Protein AF-A0A365T7U4-F1 (afdb_monomer_lite)

Foldseek 3Di:
DDPVVVVVVVVLVVVQVVVQWHADPDPPGIDGHEPDWDWDWDWDDDPVDIDIDIDIDADDDPRHGDHDDPPPPPPPPDDDDDDDDDDDDDD

Radius of gyration: 27.32 Å; chains: 1; bounding box: 50×88×46 Å

Secondary structure (DSSP, 8-state):
--HHHHHHHHHHHHHHHHTTEEEETTTTEEEEPPSS-EEEEEEEE-SS-EEEEEEEE--EETTEEPP------------------------

Sequence (91 aa):
MSREEGATVLRRLADGVENGSVELGGDEGTVTISEQFEVEVEYEEEEDEAELEVELEWSMDDGAPASAEEESDEDENEVAETSETKADDEE

pLDDT: mean 81.46, std 18.89, range [41.66, 98.06]

Structure (mmCIF, N/CA/C/O backbone):
data_AF-A0A365T7U4-F1
#
_entry.id   AF-A0A365T7U4-F1
#
loop_
_atom_site.group_PDB
_atom_site.id
_atom_site.type_symbol
_atom_site.label_atom_id
_atom_site.label_alt_id
_atom_site.label_comp_id
_atom_site.label_asym_id
_atom_site.label_entity_id
_atom_site.label_seq_id
_atom_site.pdbx_PDB_ins_code
_atom_site.Cartn_x
_atom_site.Cartn_y
_atom_site.Cartn_z
_atom_site.occupancy
_atom_site.B_iso_or_equiv
_atom_site.auth_seq_id
_atom_site.auth_comp_id
_atom_site.auth_asym_id
_atom_site.auth_atom_id
_atom_site.pdbx_PDB_model_num
ATOM 1 N N . MET A 1 1 ? -8.237 8.718 7.889 1.00 87.56 1 MET A N 1
ATOM 2 C CA . MET A 1 1 ? -8.679 7.741 6.875 1.00 87.56 1 MET A CA 1
ATOM 3 C C . MET A 1 1 ? -9.590 6.728 7.550 1.00 87.56 1 MET A C 1
ATOM 5 O O . MET A 1 1 ? -9.329 6.382 8.698 1.00 87.56 1 MET A O 1
ATOM 9 N N . SER A 1 2 ? -10.668 6.293 6.906 1.00 96.94 2 SER A N 1
ATOM 10 C CA . SER A 1 2 ? -11.469 5.158 7.385 1.00 96.94 2 SER A CA 1
ATOM 11 C C . SER A 1 2 ? -10.813 3.818 7.025 1.00 96.94 2 SER A C 1
ATOM 13 O O . SER A 1 2 ? -9.954 3.749 6.148 1.00 96.94 2 SER A O 1
ATOM 15 N N . ARG A 1 3 ? -11.252 2.725 7.664 1.00 96.75 3 ARG A N 1
ATOM 16 C CA . ARG A 1 3 ? -10.772 1.365 7.346 1.00 96.75 3 ARG A CA 1
ATOM 17 C C . ARG A 1 3 ? -11.027 0.983 5.883 1.00 96.75 3 ARG A C 1
ATOM 19 O O . ARG A 1 3 ? -10.207 0.314 5.268 1.00 96.75 3 ARG A O 1
ATOM 26 N N . GLU A 1 4 ? -12.158 1.413 5.328 1.00 98.06 4 GLU A N 1
ATOM 27 C CA . GLU A 1 4 ? -12.554 1.115 3.946 1.00 98.06 4 GLU A CA 1
ATOM 28 C C . GLU A 1 4 ? -11.686 1.857 2.927 1.00 98.06 4 GLU A C 1
ATOM 30 O O . GLU A 1 4 ? -11.259 1.271 1.928 1.00 98.06 4 GLU A O 1
ATOM 35 N N . GLU A 1 5 ? -11.384 3.129 3.194 1.00 97.00 5 GLU A N 1
ATOM 36 C CA . GLU A 1 5 ? -10.437 3.902 2.390 1.00 97.00 5 GLU A CA 1
ATOM 37 C C . GLU A 1 5 ? -9.040 3.272 2.464 1.00 97.00 5 GLU A C 1
ATOM 39 O O . GLU A 1 5 ? -8.419 3.069 1.422 1.00 97.00 5 GLU A O 1
ATOM 44 N N . GLY A 1 6 ? -8.580 2.894 3.666 1.00 95.12 6 GLY A N 1
ATOM 45 C CA . GLY A 1 6 ? -7.306 2.193 3.895 1.00 95.12 6 GLY A CA 1
ATOM 46 C C . GLY A 1 6 ? -7.172 0.940 3.045 1.00 95.12 6 GLY A C 1
ATOM 47 O O . GLY A 1 6 ? -6.264 0.814 2.226 1.00 95.12 6 GLY A O 1
ATOM 48 N N . ALA A 1 7 ? -8.157 0.052 3.154 1.00 96.94 7 ALA A N 1
ATOM 49 C CA . ALA A 1 7 ? -8.188 -1.177 2.375 1.00 96.94 7 ALA A CA 1
ATOM 50 C C . ALA A 1 7 ? -8.265 -0.926 0.858 1.00 96.94 7 ALA A C 1
ATOM 52 O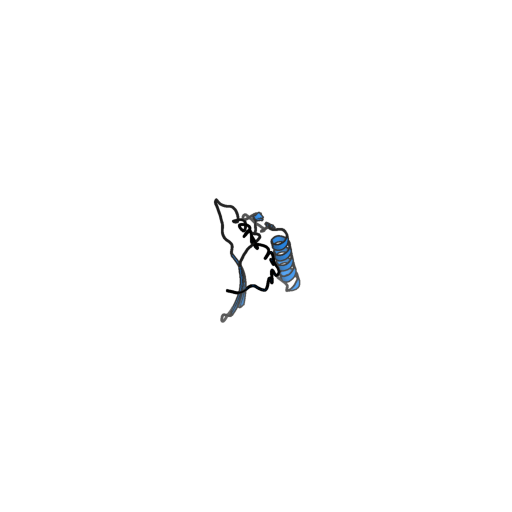 O . ALA A 1 7 ? -7.829 -1.760 0.070 1.00 96.94 7 ALA A O 1
ATOM 53 N N . THR A 1 8 ? -8.825 0.205 0.425 1.00 96.44 8 THR A N 1
ATOM 54 C CA . THR A 1 8 ? -8.850 0.576 -0.996 1.00 96.44 8 THR A CA 1
ATOM 55 C C . THR A 1 8 ? -7.463 0.951 -1.507 1.00 96.44 8 THR A C 1
ATOM 57 O O . THR A 1 8 ? -7.125 0.579 -2.627 1.00 96.44 8 THR A O 1
ATOM 60 N N . VAL A 1 9 ? -6.653 1.634 -0.696 1.00 94.12 9 VAL A N 1
ATOM 61 C CA . VAL A 1 9 ? -5.257 1.934 -1.045 1.00 94.12 9 VAL A CA 1
ATOM 62 C C . VAL A 1 9 ? -4.431 0.652 -1.106 1.00 94.12 9 VAL A C 1
ATOM 64 O O . VAL A 1 9 ? -3.790 0.408 -2.122 1.00 94.12 9 VAL A O 1
ATOM 67 N N . LEU A 1 10 ? -4.532 -0.212 -0.092 1.00 95.25 10 LEU A N 1
ATOM 68 C CA . LEU A 1 10 ? -3.790 -1.479 -0.058 1.00 95.25 10 LEU A CA 1
ATOM 69 C C . LEU A 1 10 ? -4.137 -2.404 -1.233 1.00 95.25 10 LEU A C 1
ATOM 71 O O . LEU A 1 10 ? -3.252 -3.032 -1.800 1.00 95.25 10 LEU A O 1
ATOM 75 N N . ARG A 1 11 ? -5.411 -2.460 -1.647 1.00 96.56 11 ARG A N 1
ATOM 76 C CA . ARG A 1 11 ? -5.798 -3.233 -2.839 1.00 96.56 11 ARG A CA 1
ATOM 77 C C . ARG A 1 11 ? -5.173 -2.683 -4.115 1.00 96.56 11 ARG A C 1
ATOM 79 O O . ARG A 1 11 ? -4.662 -3.465 -4.894 1.00 96.56 11 ARG A O 1
ATOM 86 N N . ARG A 1 12 ? -5.152 -1.359 -4.298 1.00 94.88 12 ARG A N 1
ATOM 87 C CA . ARG A 1 12 ? -4.488 -0.747 -5.462 1.00 94.88 12 ARG A CA 1
ATOM 88 C C . ARG A 1 12 ? -2.986 -1.003 -5.474 1.00 94.88 12 ARG A C 1
ATOM 90 O O . ARG A 1 12 ? -2.431 -1.212 -6.544 1.00 94.88 12 ARG A O 1
ATOM 97 N N . LEU A 1 13 ? -2.349 -0.978 -4.303 1.00 94.69 13 LEU A N 1
ATOM 98 C CA . LEU A 1 13 ? -0.943 -1.346 -4.170 1.00 94.69 13 LEU A CA 1
ATOM 99 C C . LEU A 1 13 ? -0.732 -2.801 -4.606 1.00 94.69 13 LEU A C 1
ATOM 101 O O . LEU A 1 13 ? 0.108 -3.054 -5.460 1.00 94.69 13 LEU A O 1
ATOM 105 N N . ALA A 1 14 ? -1.547 -3.729 -4.094 1.00 96.12 14 ALA A N 1
ATOM 106 C CA . ALA A 1 14 ? -1.489 -5.140 -4.472 1.00 96.12 14 ALA A CA 1
ATOM 107 C C . ALA A 1 14 ? -1.742 -5.363 -5.975 1.00 96.12 14 ALA A C 1
ATOM 109 O O . ALA A 1 14 ? -0.989 -6.096 -6.610 1.00 96.12 14 ALA A O 1
ATOM 110 N N . ASP A 1 15 ? -2.743 -4.691 -6.557 1.00 96.56 15 ASP A N 1
ATOM 111 C CA . ASP A 1 15 ? -3.009 -4.731 -7.999 1.00 96.56 15 ASP A CA 1
ATOM 112 C C . ASP A 1 15 ? -1.780 -4.236 -8.788 1.00 96.56 15 ASP A C 1
ATOM 114 O O . ASP A 1 15 ? -1.398 -4.837 -9.788 1.00 96.56 15 ASP A O 1
ATOM 118 N N . GLY A 1 16 ? -1.127 -3.156 -8.348 1.00 96.06 16 GLY A N 1
ATOM 119 C CA . GLY A 1 16 ? 0.080 -2.635 -8.997 1.00 96.06 16 GLY A CA 1
ATOM 120 C C . GLY A 1 16 ? 1.266 -3.600 -8.923 1.00 96.06 16 GLY A C 1
ATOM 121 O O . GLY A 1 16 ? 1.941 -3.820 -9.928 1.00 96.06 16 GLY A O 1
ATOM 122 N N . VAL A 1 17 ? 1.476 -4.233 -7.767 1.00 95.94 17 VAL A N 1
ATOM 123 C CA . VAL A 1 17 ? 2.504 -5.271 -7.591 1.00 95.94 17 VAL A CA 1
ATOM 124 C C . VAL A 1 17 ? 2.249 -6.453 -8.530 1.00 95.94 17 VAL A C 1
ATOM 126 O O . VAL A 1 17 ? 3.169 -6.871 -9.225 1.00 95.94 17 VAL A O 1
ATOM 129 N N . GLU A 1 18 ? 1.004 -6.934 -8.640 1.00 96.25 18 GLU A N 1
ATOM 130 C CA . GLU A 1 18 ? 0.641 -8.015 -9.575 1.00 96.25 18 GLU A CA 1
ATOM 131 C C . GLU A 1 18 ? 0.902 -7.633 -11.044 1.00 96.25 18 GLU A C 1
ATOM 133 O O . GLU A 1 18 ? 1.305 -8.472 -11.847 1.00 96.25 18 GLU A O 1
ATOM 138 N N . ASN A 1 19 ? 0.718 -6.359 -11.401 1.00 95.69 19 ASN A N 1
ATOM 139 C CA . ASN A 1 19 ? 0.995 -5.849 -12.747 1.00 95.69 19 ASN A CA 1
ATOM 140 C C . ASN A 1 19 ? 2.479 -5.485 -12.979 1.00 95.69 19 ASN A C 1
ATOM 142 O O . ASN A 1 19 ? 2.820 -5.038 -14.076 1.00 95.69 19 ASN A O 1
ATOM 146 N N . GLY A 1 20 ? 3.353 -5.641 -11.978 1.00 95.56 20 GLY A N 1
ATOM 147 C CA . GLY A 1 20 ? 4.779 -5.296 -12.059 1.00 95.56 20 GLY A CA 1
ATOM 148 C C . GLY A 1 20 ? 5.078 -3.793 -12.005 1.00 95.56 20 GLY A C 1
ATOM 149 O O . GLY A 1 20 ? 6.212 -3.375 -12.247 1.00 95.56 20 GLY A O 1
ATOM 150 N N . SER A 1 21 ? 4.089 -2.949 -11.700 1.00 94.62 21 SER A N 1
ATOM 151 C CA . SER A 1 21 ? 4.300 -1.508 -11.548 1.00 94.62 21 SER A CA 1
ATOM 152 C C . SER A 1 21 ? 3.249 -0.851 -10.663 1.00 94.62 21 SER A C 1
ATOM 154 O O . SER A 1 21 ? 2.049 -1.057 -10.852 1.00 94.62 21 SER A O 1
ATOM 156 N N . VAL A 1 22 ? 3.689 0.016 -9.758 1.00 94.75 22 VAL A N 1
ATOM 157 C CA . VAL A 1 22 ? 2.824 0.758 -8.838 1.00 94.75 22 VAL A CA 1
ATOM 158 C C . VAL A 1 22 ? 2.906 2.249 -9.158 1.00 94.75 22 VAL A C 1
ATOM 160 O O . VAL A 1 22 ? 3.993 2.817 -9.229 1.00 94.75 22 VAL A O 1
ATOM 163 N N . GLU A 1 23 ? 1.761 2.912 -9.329 1.00 91.12 23 GLU A N 1
ATOM 164 C CA . GLU A 1 23 ? 1.700 4.378 -9.359 1.00 91.12 23 GLU A CA 1
ATOM 165 C C . GLU A 1 23 ? 1.643 4.927 -7.932 1.00 91.12 23 GLU A C 1
ATOM 167 O O . GLU A 1 23 ? 0.625 4.803 -7.242 1.00 91.12 23 GLU A O 1
ATOM 172 N N . LEU A 1 24 ? 2.729 5.567 -7.503 1.00 85.69 24 LEU A N 1
ATOM 173 C CA . LEU A 1 24 ? 2.769 6.328 -6.265 1.00 85.69 24 LEU A CA 1
ATOM 174 C C . LEU A 1 24 ? 2.276 7.751 -6.551 1.00 85.69 24 LEU A C 1
ATOM 176 O O . LEU A 1 24 ? 2.686 8.408 -7.509 1.00 85.69 24 LEU A O 1
ATOM 180 N N . GLY A 1 25 ? 1.333 8.229 -5.741 1.00 78.94 25 GLY A N 1
ATOM 181 C CA . GLY A 1 25 ? 0.875 9.612 -5.843 1.00 78.94 25 GLY A CA 1
ATOM 182 C C . GLY A 1 25 ? 1.972 10.583 -5.397 1.00 78.94 25 GLY A C 1
ATOM 183 O O . GLY A 1 25 ? 2.681 10.296 -4.443 1.00 78.94 25 GLY A O 1
ATOM 184 N N . GLY A 1 26 ? 2.069 11.754 -6.033 1.00 76.88 26 GLY A N 1
ATOM 185 C CA . GLY A 1 26 ? 3.061 12.779 -5.679 1.00 76.88 26 GLY A CA 1
ATOM 186 C C . GLY A 1 26 ? 4.213 12.858 -6.679 1.00 76.88 26 GLY A C 1
ATOM 187 O O . GLY A 1 26 ? 3.993 12.687 -7.878 1.00 76.88 26 GLY A O 1
ATOM 188 N N . ASP A 1 27 ? 5.413 13.172 -6.191 1.00 76.69 27 ASP A N 1
ATOM 189 C CA . ASP A 1 27 ? 6.614 13.369 -7.014 1.00 76.69 27 ASP A CA 1
ATOM 190 C C . ASP A 1 27 ? 7.343 12.049 -7.349 1.00 76.69 27 ASP A C 1
ATOM 192 O O . ASP A 1 27 ? 8.115 12.017 -8.307 1.00 76.69 27 ASP A O 1
ATOM 196 N N . GLU A 1 28 ? 7.080 10.957 -6.615 1.00 77.38 28 GLU A N 1
ATOM 197 C CA . GLU A 1 28 ? 7.715 9.644 -6.833 1.00 77.38 28 GLU A CA 1
ATOM 198 C C . GLU A 1 28 ? 7.302 8.941 -8.142 1.00 77.38 28 GLU A C 1
ATOM 200 O O . GLU A 1 28 ? 8.092 8.185 -8.704 1.00 77.38 28 GLU A O 1
ATOM 205 N N . GLY A 1 29 ? 6.108 9.212 -8.680 1.00 86.31 29 GLY A N 1
ATOM 206 C CA . GLY A 1 29 ? 5.666 8.662 -9.967 1.00 86.31 29 GLY A CA 1
ATOM 207 C C . GLY A 1 29 ? 5.471 7.137 -9.972 1.00 86.31 29 GLY A C 1
ATOM 208 O O . GLY A 1 29 ? 5.010 6.544 -9.000 1.00 86.31 29 GLY A O 1
ATOM 209 N N . THR A 1 30 ? 5.748 6.492 -11.108 1.00 91.81 30 THR A N 1
ATOM 210 C CA . THR A 1 30 ? 5.581 5.038 -11.281 1.00 91.81 30 THR A CA 1
ATOM 211 C C . THR A 1 30 ? 6.846 4.285 -10.875 1.00 91.81 30 THR A C 1
ATOM 213 O O . THR A 1 30 ? 7.924 4.567 -11.398 1.00 91.81 30 THR A O 1
ATOM 216 N N . VAL A 1 31 ? 6.697 3.280 -10.012 1.00 91.69 31 VAL A N 1
ATOM 217 C CA . VAL A 1 31 ? 7.764 2.361 -9.593 1.00 91.69 31 VAL A CA 1
ATOM 218 C C . VAL A 1 31 ? 7.576 1.015 -10.287 1.00 91.69 31 VAL A C 1
ATOM 220 O O . VAL A 1 31 ? 6.493 0.437 -10.217 1.00 91.69 31 VAL A O 1
ATOM 223 N N . THR A 1 32 ? 8.619 0.510 -10.947 1.00 93.56 32 THR A N 1
ATOM 224 C CA . THR A 1 32 ? 8.644 -0.848 -11.515 1.00 93.56 32 THR A CA 1
ATOM 225 C C . THR A 1 32 ? 9.050 -1.849 -10.438 1.00 93.56 32 THR A C 1
ATOM 227 O O . THR A 1 32 ? 10.046 -1.631 -9.749 1.00 93.56 32 THR A O 1
ATOM 230 N N . ILE A 1 33 ? 8.300 -2.942 -10.318 1.00 93.38 33 ILE A N 1
ATOM 231 C CA . ILE A 1 33 ? 8.526 -4.008 -9.338 1.00 93.38 33 ILE A CA 1
ATOM 232 C C . ILE A 1 33 ? 9.178 -5.203 -10.040 1.00 93.38 33 ILE A C 1
ATOM 234 O O . ILE A 1 33 ? 8.816 -5.535 -11.169 1.00 93.38 33 ILE A O 1
ATOM 238 N N . SER A 1 34 ? 10.151 -5.829 -9.380 1.00 94.56 34 SER A N 1
ATOM 239 C CA . SER A 1 34 ? 10.771 -7.070 -9.857 1.00 94.56 34 SER A CA 1
ATOM 240 C C . SER A 1 34 ? 9.773 -8.234 -9.850 1.00 94.56 34 SER A C 1
ATOM 242 O O . SER A 1 34 ? 8.875 -8.285 -9.015 1.00 94.56 34 SER A O 1
ATOM 244 N N . GLU A 1 35 ? 9.955 -9.212 -10.740 1.00 91.94 35 GLU A N 1
ATOM 245 C CA . GLU A 1 35 ? 9.191 -10.471 -10.708 1.00 91.94 35 GLU A CA 1
ATOM 246 C C . GLU A 1 35 ? 9.507 -11.306 -9.456 1.00 91.94 35 GLU A C 1
ATOM 248 O O . GLU A 1 35 ? 8.694 -12.126 -9.030 1.00 91.94 35 GLU A O 1
ATOM 253 N N . GLN A 1 36 ? 10.681 -11.083 -8.859 1.00 92.44 36 GLN A N 1
ATOM 254 C CA . GLN A 1 36 ? 11.116 -11.703 -7.611 1.00 92.44 36 GLN A CA 1
ATOM 255 C C . GLN A 1 36 ? 11.480 -10.628 -6.592 1.00 92.44 36 GLN A C 1
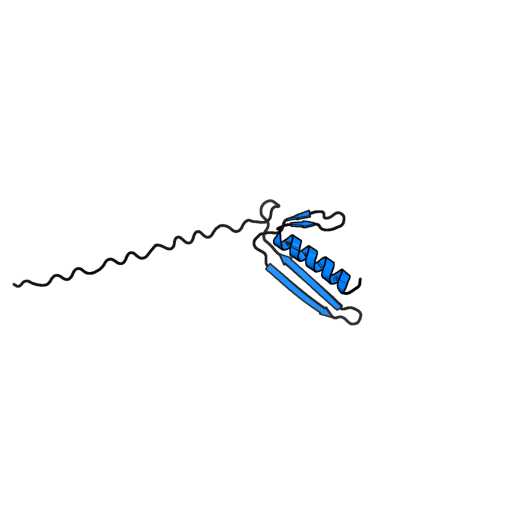ATOM 257 O O . GLN A 1 36 ? 12.319 -9.764 -6.860 1.00 92.44 36 GLN A O 1
ATOM 262 N N . PHE A 1 37 ? 10.847 -10.698 -5.427 1.00 95.06 37 PHE A N 1
ATOM 263 C CA . PHE A 1 37 ? 11.061 -9.797 -4.303 1.00 95.06 37 PHE A CA 1
ATOM 264 C C . PHE A 1 37 ? 10.748 -10.516 -2.991 1.00 95.06 37 PHE A C 1
ATOM 266 O O . PHE A 1 37 ? 9.990 -11.492 -2.964 1.00 95.06 37 PHE A O 1
ATOM 273 N N . GLU A 1 38 ? 11.317 -10.013 -1.906 1.00 95.94 38 GLU A N 1
ATOM 274 C CA . GLU A 1 38 ? 10.954 -10.386 -0.543 1.00 95.94 38 GLU A CA 1
ATOM 275 C C . GLU A 1 38 ? 9.897 -9.407 -0.026 1.00 95.94 38 GLU A C 1
ATOM 277 O O . GLU A 1 38 ? 9.891 -8.234 -0.402 1.00 95.94 38 GLU A O 1
ATOM 282 N N . VAL A 1 39 ? 8.963 -9.903 0.788 1.00 95.62 39 VAL A N 1
ATOM 283 C CA . VAL A 1 39 ? 7.910 -9.085 1.399 1.00 95.62 39 VAL A CA 1
ATOM 284 C C . VAL A 1 39 ? 7.876 -9.312 2.898 1.00 95.62 39 VAL A C 1
ATOM 286 O O . VAL A 1 39 ? 7.777 -10.453 3.360 1.00 95.62 39 VAL A O 1
ATOM 289 N N . GLU A 1 40 ? 7.897 -8.216 3.643 1.00 96.56 40 GLU A N 1
ATOM 290 C CA . GLU A 1 40 ? 7.842 -8.208 5.099 1.00 96.56 40 GLU A CA 1
ATOM 291 C C . GLU A 1 40 ? 6.645 -7.375 5.567 1.00 96.56 40 GLU A C 1
ATOM 293 O O . GLU A 1 40 ? 6.210 -6.428 4.907 1.00 96.56 40 GLU A O 1
ATOM 298 N N . VAL A 1 41 ? 6.032 -7.808 6.671 1.00 96.44 41 VAL A N 1
ATOM 299 C CA . VAL A 1 41 ? 4.898 -7.118 7.293 1.00 96.44 41 VAL A CA 1
ATOM 300 C C . VAL A 1 41 ? 5.189 -6.996 8.774 1.00 96.44 41 VAL A C 1
ATOM 302 O O . VAL A 1 41 ? 5.220 -8.007 9.484 1.00 96.44 41 VAL A O 1
ATOM 305 N N . GLU A 1 42 ? 5.356 -5.763 9.231 1.00 96.00 42 GLU A N 1
ATOM 306 C CA . GLU A 1 42 ? 5.785 -5.453 10.591 1.00 96.00 42 GLU A CA 1
ATOM 307 C C . GLU A 1 42 ? 4.704 -4.662 11.327 1.00 96.00 42 GLU A C 1
ATOM 309 O O . GLU A 1 42 ? 3.989 -3.855 10.736 1.00 96.00 42 GLU A O 1
ATOM 314 N N . TYR A 1 43 ? 4.528 -4.957 12.617 1.00 97.12 43 TYR A N 1
ATOM 315 C CA . TYR A 1 43 ? 3.598 -4.246 13.494 1.00 97.12 43 TYR A CA 1
ATOM 316 C C . TYR A 1 43 ? 4.330 -3.807 14.748 1.00 97.12 43 TYR A C 1
ATOM 318 O O . TYR A 1 43 ? 4.815 -4.655 15.507 1.00 97.12 43 TYR A O 1
ATOM 326 N N . GLU A 1 44 ? 4.319 -2.505 14.995 1.00 96.25 44 GLU A N 1
ATOM 327 C CA . GLU A 1 44 ? 4.905 -1.904 16.184 1.00 96.25 44 GLU A CA 1
ATOM 328 C C . GLU A 1 44 ? 3.844 -1.093 16.934 1.00 96.25 44 GLU A C 1
ATOM 330 O O . GLU A 1 44 ? 2.909 -0.531 16.359 1.00 96.25 44 GLU A O 1
ATOM 335 N N . GLU A 1 45 ? 3.936 -1.105 18.261 1.00 97.75 45 GLU A N 1
ATOM 336 C CA . GLU A 1 45 ? 3.015 -0.396 19.146 1.00 97.75 45 GLU A CA 1
ATOM 337 C C . GLU A 1 45 ? 3.820 0.331 20.222 1.00 97.75 45 GLU A C 1
ATOM 339 O O . GLU A 1 45 ? 4.557 -0.292 20.994 1.00 97.75 45 GLU A O 1
ATOM 344 N N . GLU A 1 46 ? 3.640 1.646 20.283 1.00 96.44 46 GLU A N 1
ATOM 345 C CA . GLU A 1 46 ? 4.211 2.541 21.284 1.00 96.44 46 GLU A CA 1
ATOM 346 C C . GLU A 1 46 ? 3.105 3.137 22.181 1.00 96.44 46 GLU A C 1
ATOM 348 O O . GLU A 1 46 ? 1.922 2.814 22.067 1.00 96.44 46 GLU A O 1
ATOM 353 N N . GLU A 1 47 ? 3.472 4.002 23.134 1.00 96.12 47 GLU A N 1
ATOM 354 C CA . GLU A 1 47 ? 2.524 4.550 24.121 1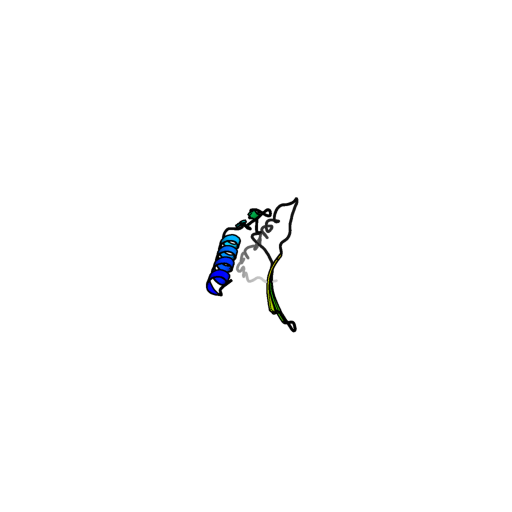.00 96.12 47 GLU A CA 1
ATOM 355 C C . GLU A 1 47 ? 1.393 5.385 23.487 1.00 96.12 47 GLU A C 1
ATOM 357 O O . GLU A 1 47 ? 0.278 5.413 24.019 1.00 96.12 47 GLU A O 1
ATOM 362 N N . ASP A 1 48 ? 1.666 6.040 22.355 1.00 96.38 48 ASP A N 1
ATOM 363 C CA . ASP A 1 48 ? 0.759 6.989 21.699 1.00 96.38 48 ASP A CA 1
ATOM 364 C C . ASP A 1 48 ? 0.424 6.620 20.239 1.00 96.38 48 ASP A C 1
ATOM 366 O O . ASP A 1 48 ? -0.420 7.279 19.618 1.00 96.38 48 ASP A O 1
ATOM 370 N N . GLU A 1 49 ? 1.030 5.561 19.693 1.00 94.44 49 GLU A N 1
ATOM 371 C CA . GLU A 1 49 ? 0.864 5.161 18.296 1.00 94.44 49 GLU A CA 1
ATOM 372 C C . GLU A 1 49 ? 0.978 3.652 18.069 1.00 94.44 49 GLU A C 1
ATOM 374 O O . GLU A 1 49 ? 1.520 2.908 18.879 1.00 94.44 49 GLU A O 1
ATOM 379 N N . ALA A 1 50 ? 0.392 3.206 16.962 1.00 95.50 50 ALA A N 1
ATOM 380 C CA . ALA A 1 50 ? 0.536 1.852 16.462 1.00 95.50 50 ALA A CA 1
ATOM 381 C C . ALA A 1 50 ? 0.683 1.926 14.946 1.00 95.50 50 ALA A C 1
ATOM 383 O O . ALA A 1 50 ? -0.101 2.613 14.273 1.00 95.50 50 ALA A O 1
ATOM 384 N N . GLU A 1 51 ? 1.654 1.197 14.429 1.00 95.12 51 GLU A N 1
ATOM 385 C CA . GLU A 1 51 ? 2.062 1.219 13.035 1.00 95.12 51 GLU A CA 1
ATOM 386 C C . GLU A 1 51 ? 2.034 -0.189 12.445 1.00 95.12 51 GLU A C 1
ATOM 388 O O . GLU A 1 51 ? 2.243 -1.190 13.127 1.00 95.12 51 GLU A O 1
ATOM 393 N N . LEU A 1 52 ? 1.656 -0.262 11.171 1.00 95.38 52 LEU A N 1
ATOM 394 C CA . LEU A 1 52 ? 1.649 -1.489 10.389 1.00 95.38 52 LEU A CA 1
ATOM 395 C C . LEU A 1 52 ? 2.306 -1.164 9.056 1.00 95.38 52 LEU A C 1
ATOM 397 O O . LEU A 1 52 ? 1.731 -0.416 8.255 1.00 95.38 52 LEU A O 1
ATOM 401 N N . GLU A 1 53 ? 3.471 -1.745 8.834 1.00 95.19 53 GLU A N 1
ATOM 402 C CA . GLU A 1 53 ? 4.299 -1.506 7.662 1.00 95.19 53 GLU A CA 1
ATOM 403 C C . GLU A 1 53 ? 4.275 -2.727 6.740 1.00 95.19 53 GLU A C 1
ATOM 405 O O . GLU A 1 53 ? 4.093 -3.867 7.173 1.00 95.19 53 GLU A O 1
ATOM 410 N N . VAL A 1 54 ? 4.367 -2.469 5.436 1.00 94.38 54 VAL A N 1
ATOM 411 C CA . VAL A 1 54 ? 4.471 -3.501 4.401 1.00 94.38 54 VAL A CA 1
ATOM 412 C C . VAL A 1 54 ? 5.624 -3.100 3.505 1.00 94.38 54 VAL A C 1
ATOM 414 O O . VAL A 1 54 ? 5.528 -2.102 2.786 1.00 94.38 54 VAL A O 1
ATOM 417 N N . GLU A 1 55 ? 6.686 -3.886 3.544 1.00 94.31 55 GLU A N 1
ATOM 418 C CA . GLU A 1 55 ? 7.931 -3.604 2.846 1.00 94.31 55 GLU A CA 1
ATOM 419 C C . GLU A 1 55 ? 8.170 -4.643 1.760 1.00 94.31 55 GLU A C 1
ATOM 421 O O . GLU A 1 55 ? 7.876 -5.827 1.929 1.00 94.31 55 GLU A O 1
ATOM 426 N N . LEU A 1 56 ? 8.643 -4.177 0.604 1.00 94.94 56 LEU A N 1
ATOM 427 C CA . LEU A 1 56 ? 9.022 -5.024 -0.517 1.00 94.94 56 LEU A CA 1
ATOM 428 C C . LEU A 1 56 ? 10.461 -4.684 -0.898 1.00 94.94 56 LEU A C 1
ATOM 430 O O . LEU A 1 56 ? 10.751 -3.526 -1.208 1.00 94.94 56 LEU A O 1
ATOM 434 N N . GLU A 1 57 ? 11.330 -5.690 -0.930 1.00 94.44 57 GLU A N 1
ATOM 435 C CA . GLU A 1 57 ? 12.740 -5.537 -1.293 1.00 94.44 57 GLU A CA 1
ATOM 436 C C . GLU A 1 57 ? 13.101 -6.438 -2.478 1.00 94.44 57 GLU A C 1
ATOM 438 O O . GLU A 1 57 ? 12.700 -7.600 -2.558 1.00 94.44 57 GLU A O 1
ATOM 443 N N . TRP A 1 58 ? 13.866 -5.898 -3.427 1.00 95.06 58 TRP A N 1
ATOM 444 C CA . TRP A 1 58 ? 14.396 -6.659 -4.556 1.00 95.06 58 TRP A CA 1
ATOM 445 C C . TRP A 1 58 ? 15.739 -6.114 -5.038 1.00 95.06 58 TRP A C 1
ATOM 447 O O . TRP A 1 58 ? 16.108 -4.963 -4.801 1.00 95.06 58 TRP A O 1
ATOM 457 N N . SER A 1 59 ? 16.471 -6.959 -5.767 1.00 91.94 59 SER A N 1
ATOM 458 C CA . SER A 1 59 ? 17.767 -6.609 -6.350 1.00 91.94 59 SER A CA 1
ATOM 459 C C . SER A 1 59 ? 17.621 -5.692 -7.567 1.00 91.94 59 SER A C 1
ATOM 461 O O . SER A 1 59 ? 16.718 -5.852 -8.389 1.00 91.94 59 SER A O 1
ATOM 463 N N . MET A 1 60 ? 18.553 -4.751 -7.708 1.00 90.56 60 MET A N 1
ATOM 464 C CA . MET A 1 60 ? 18.601 -3.788 -8.812 1.00 90.56 60 MET A CA 1
ATOM 465 C C . MET A 1 60 ? 19.907 -3.954 -9.600 1.00 90.56 60 MET A C 1
ATOM 467 O O . MET A 1 60 ? 20.974 -4.042 -8.994 1.00 90.56 60 MET A O 1
ATOM 471 N N . ASP A 1 61 ? 19.832 -3.929 -10.933 1.00 86.94 61 ASP A N 1
ATOM 472 C CA . ASP A 1 61 ? 20.974 -3.946 -11.858 1.00 86.94 61 ASP A CA 1
ATOM 473 C C . ASP A 1 61 ? 20.879 -2.755 -12.832 1.00 86.94 61 ASP A C 1
ATOM 475 O O . ASP A 1 61 ? 19.842 -2.518 -13.447 1.00 86.94 61 ASP A O 1
ATOM 479 N N . ASP A 1 62 ? 21.933 -1.935 -12.898 1.00 83.75 62 ASP A N 1
ATOM 480 C CA . ASP A 1 62 ? 22.020 -0.698 -13.708 1.00 83.75 62 ASP A CA 1
ATOM 481 C C . ASP A 1 62 ? 20.782 0.235 -13.628 1.00 83.75 62 ASP A C 1
ATOM 483 O O . ASP A 1 62 ? 20.401 0.909 -14.583 1.00 83.75 62 ASP A O 1
ATOM 487 N N . GLY A 1 63 ? 20.135 0.301 -12.457 1.00 80.31 63 GLY A N 1
ATOM 488 C CA . GLY A 1 63 ? 18.957 1.150 -12.225 1.00 80.31 63 GLY A CA 1
ATOM 489 C C . GLY A 1 63 ? 17.623 0.553 -12.689 1.00 80.31 63 GLY A C 1
ATOM 490 O O . GLY A 1 63 ? 16.617 1.264 -12.695 1.00 80.31 63 GLY A O 1
ATOM 491 N N . ALA A 1 64 ? 17.600 -0.732 -13.042 1.00 80.69 64 ALA A N 1
ATOM 492 C CA . ALA A 1 64 ? 16.402 -1.516 -13.323 1.00 80.69 64 ALA A CA 1
ATOM 493 C C . ALA A 1 64 ? 16.283 -2.692 -12.333 1.00 80.69 64 ALA A C 1
ATOM 495 O O . ALA A 1 64 ? 17.295 -3.123 -11.781 1.00 80.69 64 ALA A O 1
ATOM 496 N N . PRO A 1 65 ? 15.074 -3.229 -12.083 1.00 83.69 65 PRO A N 1
ATOM 497 C CA . PRO A 1 65 ? 14.937 -4.470 -11.326 1.00 83.69 65 PRO A CA 1
ATOM 498 C C . PRO A 1 65 ? 15.682 -5.601 -12.045 1.00 83.69 65 PRO A C 1
ATOM 500 O O . PRO A 1 65 ? 15.523 -5.776 -13.256 1.00 83.69 65 PRO A O 1
ATOM 503 N N . ALA A 1 66 ? 16.503 -6.346 -11.306 1.00 79.88 66 ALA A N 1
ATOM 504 C CA . ALA A 1 66 ? 17.212 -7.495 -11.852 1.00 79.88 66 ALA A CA 1
ATOM 505 C C . ALA A 1 66 ? 16.200 -8.578 -12.257 1.00 79.88 66 ALA A C 1
ATOM 507 O O . ALA A 1 66 ? 15.374 -8.995 -11.446 1.00 79.88 66 ALA A O 1
ATOM 508 N N . SER A 1 67 ? 16.250 -9.030 -13.511 1.00 66.56 67 SER A N 1
ATOM 509 C CA . SER A 1 67 ? 15.467 -10.187 -13.944 1.00 66.56 67 SER A CA 1
ATOM 510 C C . SER A 1 67 ? 16.025 -11.441 -13.290 1.00 66.56 67 SER A C 1
ATOM 512 O O . SER A 1 67 ? 17.238 -11.635 -13.248 1.00 66.56 67 SER A O 1
ATOM 514 N N . ALA A 1 68 ? 15.132 -12.300 -12.816 1.00 61.22 68 ALA A N 1
ATOM 515 C CA . ALA A 1 68 ? 15.504 -13.630 -12.384 1.00 61.22 68 ALA A CA 1
ATOM 516 C C . ALA A 1 68 ? 16.191 -14.366 -13.535 1.00 61.22 68 ALA A C 1
ATOM 518 O O . ALA A 1 68 ? 15.581 -14.600 -14.579 1.00 61.22 68 ALA A O 1
ATOM 519 N N . GLU A 1 69 ? 17.468 -14.688 -13.370 1.00 58.12 69 GLU A N 1
ATOM 520 C CA . GLU A 1 69 ? 18.179 -15.539 -14.314 1.00 58.12 69 GLU A CA 1
ATOM 521 C C . GLU A 1 69 ? 17.443 -16.889 -14.364 1.00 58.12 69 GLU A C 1
ATOM 523 O O . GLU A 1 69 ? 17.212 -17.506 -13.326 1.00 58.12 69 GLU A O 1
ATOM 528 N N . GLU A 1 70 ? 17.007 -17.322 -15.555 1.00 48.59 70 GLU A N 1
ATOM 529 C CA . GLU A 1 70 ? 16.406 -18.645 -15.745 1.00 48.59 70 GLU A CA 1
ATOM 530 C C . GLU A 1 70 ? 17.443 -19.703 -15.345 1.00 48.59 70 GLU A C 1
ATOM 532 O O . GLU A 1 70 ? 18.373 -19.989 -16.107 1.00 48.59 70 GLU A O 1
ATOM 537 N N . GLU A 1 71 ? 17.297 -20.294 -14.157 1.00 47.94 71 GLU A N 1
ATOM 538 C CA . GLU A 1 71 ? 17.960 -21.552 -13.827 1.00 47.94 71 GLU A CA 1
ATOM 539 C C . GLU A 1 71 ? 17.470 -22.588 -14.847 1.00 47.94 71 GLU A C 1
ATOM 541 O O . GLU A 1 71 ? 16.366 -23.121 -14.774 1.00 47.94 71 GLU A O 1
ATOM 546 N N . SER A 1 72 ? 18.268 -22.795 -15.895 1.00 41.66 72 SER A N 1
ATOM 547 C CA . SER A 1 72 ? 18.060 -23.870 -16.852 1.00 41.66 72 SER A CA 1
ATOM 548 C C . SER A 1 72 ? 18.392 -25.176 -16.137 1.00 41.66 72 SER A C 1
ATOM 550 O O . SER A 1 72 ? 19.544 -25.610 -16.139 1.00 41.66 72 SER A O 1
ATOM 552 N N . ASP A 1 73 ? 17.392 -25.785 -15.503 1.00 44.88 73 ASP A N 1
ATOM 553 C CA . ASP A 1 73 ? 17.439 -27.182 -15.083 1.00 44.88 73 ASP A CA 1
ATOM 554 C C . ASP A 1 73 ? 17.576 -28.063 -16.342 1.00 44.88 73 ASP A C 1
ATOM 556 O O . ASP A 1 73 ? 16.602 -28.515 -16.949 1.00 44.88 73 ASP A O 1
ATOM 560 N N . GLU A 1 74 ? 18.817 -28.292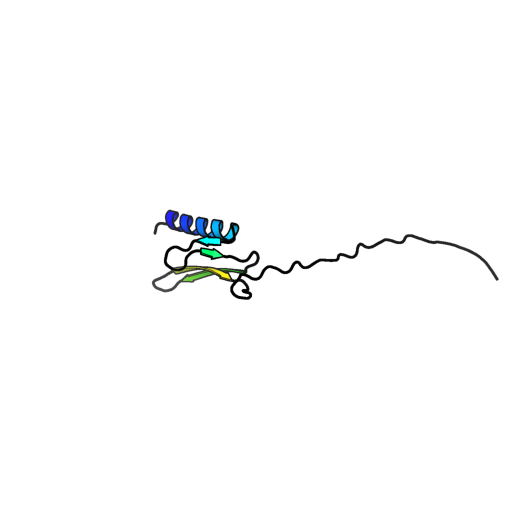 -16.781 1.00 45.22 74 GLU A N 1
ATOM 561 C CA . GLU A 1 74 ? 19.167 -29.448 -17.608 1.00 45.22 74 GLU A CA 1
ATOM 562 C C . GLU A 1 74 ? 19.019 -30.712 -16.742 1.00 45.22 74 GLU A C 1
ATOM 564 O O . GLU A 1 74 ? 19.993 -31.308 -16.281 1.00 45.22 74 GLU A O 1
ATOM 569 N N . ASP A 1 75 ? 17.772 -31.127 -16.508 1.00 44.84 75 ASP A N 1
ATOM 570 C CA . ASP A 1 75 ? 17.436 -32.479 -16.068 1.00 44.84 75 ASP A CA 1
ATOM 571 C C . ASP A 1 75 ? 17.832 -33.458 -17.191 1.00 44.84 75 ASP A C 1
ATOM 573 O O . ASP A 1 75 ? 17.081 -33.719 -18.141 1.00 44.84 75 ASP A O 1
ATOM 577 N N . GLU A 1 76 ? 19.056 -33.989 -17.103 1.00 50.25 76 GLU A N 1
ATOM 578 C CA . GLU A 1 76 ? 19.522 -35.130 -17.892 1.00 50.25 76 GLU A CA 1
ATOM 579 C C . GLU A 1 76 ? 18.596 -36.334 -17.650 1.00 50.25 76 GLU A C 1
ATOM 581 O O . GLU A 1 76 ? 18.698 -37.083 -16.680 1.00 50.25 76 GLU A O 1
ATOM 586 N N . ASN A 1 77 ? 17.668 -36.499 -18.588 1.00 45.47 77 ASN A N 1
ATOM 587 C CA . ASN A 1 77 ? 16.780 -37.634 -18.768 1.00 45.47 77 ASN A CA 1
ATOM 588 C C . ASN A 1 77 ? 17.543 -38.974 -18.682 1.00 45.47 77 ASN A C 1
ATOM 590 O O . ASN A 1 77 ? 18.254 -39.365 -19.611 1.00 45.47 77 ASN A O 1
ATOM 594 N N . GLU A 1 78 ? 17.342 -39.683 -17.570 1.00 53.09 78 GLU A N 1
ATOM 595 C CA . GLU A 1 78 ? 17.790 -41.049 -17.293 1.00 53.09 78 GLU A CA 1
ATOM 596 C C . GLU A 1 78 ? 17.344 -42.007 -18.414 1.00 53.09 78 GLU A C 1
ATOM 598 O O . GLU A 1 78 ? 16.191 -42.441 -18.479 1.00 53.09 78 GLU A O 1
ATOM 603 N N . VAL A 1 79 ? 18.261 -42.367 -19.320 1.00 49.84 79 VAL A N 1
ATOM 604 C CA . VAL A 1 79 ? 18.011 -43.439 -20.290 1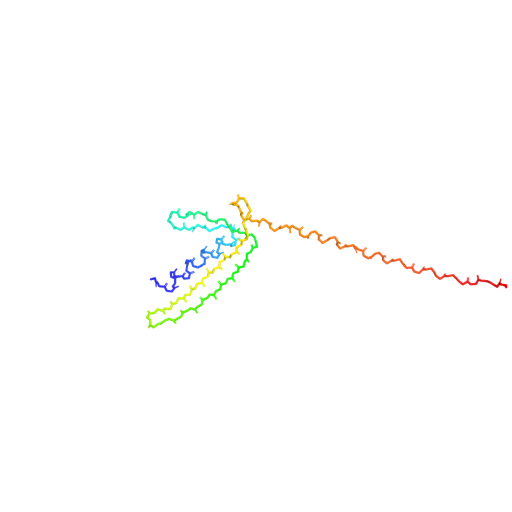.00 49.84 79 VAL A CA 1
ATOM 605 C C . VAL A 1 79 ? 18.377 -44.770 -19.647 1.00 49.84 79 VAL A C 1
ATOM 607 O O . VAL A 1 79 ? 19.541 -45.152 -19.541 1.00 49.84 79 VAL A O 1
ATOM 610 N N . ALA A 1 80 ? 17.344 -45.484 -19.211 1.00 54.66 80 ALA A N 1
ATOM 611 C CA . ALA A 1 80 ? 17.413 -46.877 -18.815 1.00 54.66 80 ALA A CA 1
ATOM 612 C C . ALA A 1 80 ? 17.942 -47.748 -19.973 1.00 54.66 80 ALA A C 1
ATOM 614 O O . ALA A 1 80 ? 17.205 -48.052 -20.912 1.00 54.66 80 ALA A O 1
ATOM 615 N N . GLU A 1 81 ? 19.193 -48.207 -19.890 1.00 52.84 81 GLU A N 1
ATOM 616 C CA . GLU A 1 81 ? 19.686 -49.293 -20.739 1.00 52.84 81 GLU A CA 1
ATOM 617 C C . GLU A 1 81 ? 19.517 -50.638 -20.028 1.00 52.84 81 GLU A C 1
ATOM 619 O O . GLU A 1 81 ? 20.216 -51.029 -19.092 1.00 52.84 81 GLU A O 1
ATOM 624 N N . THR A 1 82 ? 18.484 -51.330 -20.487 1.00 46.25 82 THR A N 1
ATOM 625 C CA . THR A 1 82 ? 18.056 -52.662 -20.098 1.00 46.25 82 THR A CA 1
ATOM 626 C C . THR A 1 82 ? 19.031 -53.752 -20.553 1.00 46.25 82 THR A C 1
ATOM 628 O O . THR A 1 82 ? 19.347 -53.837 -21.732 1.00 46.25 82 THR A O 1
ATOM 631 N N . SER A 1 83 ? 19.356 -54.662 -19.630 1.00 51.69 83 SER A N 1
ATOM 632 C CA . SER A 1 83 ? 19.532 -56.116 -19.817 1.00 51.69 83 SER A CA 1
ATOM 633 C C . SER A 1 83 ? 20.278 -56.624 -21.065 1.00 51.69 83 SER A C 1
ATOM 635 O O . SER A 1 83 ? 19.665 -56.832 -22.108 1.00 51.69 83 SER A O 1
ATOM 637 N N . GLU A 1 84 ? 21.521 -57.085 -20.887 1.00 53.44 84 GLU A N 1
ATOM 638 C CA . GLU A 1 84 ? 22.034 -58.221 -21.666 1.00 53.44 84 GLU A CA 1
ATOM 639 C C . GLU A 1 84 ? 22.530 -59.322 -20.718 1.00 53.44 84 GLU A C 1
ATOM 641 O O . GLU A 1 84 ? 23.611 -59.271 -20.138 1.00 53.44 84 GLU A O 1
ATOM 646 N N . THR A 1 85 ? 21.673 -60.326 -20.524 1.00 52.19 85 THR A N 1
ATOM 647 C CA . THR A 1 85 ? 22.074 -61.640 -20.028 1.00 52.19 85 THR A CA 1
ATOM 648 C C . THR A 1 85 ? 22.627 -62.434 -21.206 1.00 52.19 85 THR A C 1
ATOM 650 O O . THR A 1 85 ? 21.947 -62.598 -22.221 1.00 52.19 85 THR A O 1
ATOM 653 N N . LYS A 1 86 ? 23.843 -62.968 -21.075 1.00 58.25 86 LYS A N 1
ATOM 654 C CA . LYS A 1 86 ? 24.259 -64.107 -21.886 1.00 58.25 86 LYS A CA 1
ATOM 655 C C . LYS A 1 86 ? 25.137 -65.045 -21.067 1.00 58.25 86 LYS A C 1
ATOM 657 O O . LYS A 1 86 ? 26.172 -64.662 -20.535 1.00 58.25 86 LYS A O 1
ATOM 662 N N . ALA A 1 87 ? 24.611 -66.252 -20.922 1.00 59.44 87 ALA A N 1
ATOM 663 C CA . ALA A 1 87 ? 25.220 -67.407 -20.298 1.00 59.44 87 ALA A CA 1
ATOM 664 C C . ALA A 1 87 ? 26.283 -68.060 -21.203 1.00 59.44 87 ALA A C 1
ATOM 666 O O . ALA A 1 87 ? 26.245 -67.865 -22.419 1.00 59.44 87 ALA A O 1
ATOM 667 N N . ASP A 1 88 ? 27.089 -68.914 -20.558 1.00 53.06 88 ASP A N 1
ATOM 668 C CA . ASP A 1 88 ? 27.817 -70.081 -21.092 1.00 53.06 88 ASP A CA 1
ATOM 669 C C . ASP A 1 88 ? 29.074 -69.826 -21.947 1.00 53.06 88 ASP A C 1
ATOM 671 O O . ASP A 1 88 ? 29.000 -69.211 -23.008 1.00 53.06 88 ASP A O 1
ATOM 675 N N . ASP A 1 89 ? 30.239 -70.330 -21.515 1.00 60.09 89 ASP A N 1
ATOM 676 C CA . ASP A 1 89 ? 30.746 -71.653 -21.951 1.00 60.09 89 ASP A CA 1
ATOM 677 C C . ASP A 1 89 ? 32.143 -71.961 -21.345 1.00 60.09 89 ASP A C 1
ATOM 679 O O . ASP A 1 89 ? 32.918 -71.055 -21.034 1.00 60.09 89 ASP A O 1
ATOM 683 N N . GLU A 1 90 ? 32.407 -73.251 -21.131 1.00 55.91 90 GLU A N 1
ATOM 684 C CA . GLU A 1 90 ? 33.556 -73.908 -20.472 1.00 55.91 90 GLU A CA 1
ATOM 685 C C . GLU A 1 90 ? 34.943 -73.692 -21.139 1.00 55.91 90 GLU A C 1
ATOM 687 O O . GLU A 1 90 ? 35.025 -73.571 -22.356 1.00 55.91 90 GLU A O 1
ATOM 692 N N . GLU A 1 91 ? 36.045 -73.698 -20.358 1.00 50.50 91 GLU A N 1
ATOM 693 C CA . GLU A 1 91 ? 37.129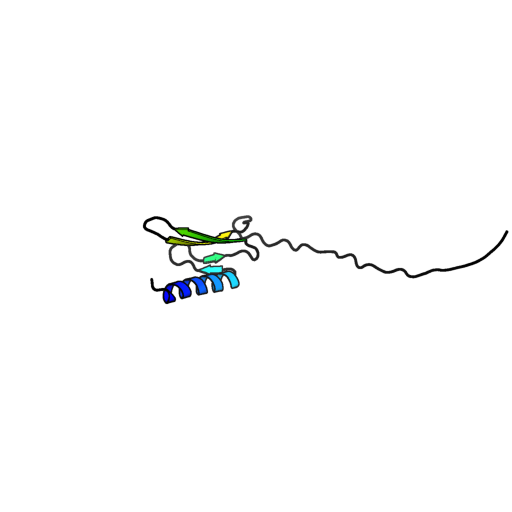 -74.730 -20.354 1.00 50.50 91 GLU A CA 1
ATOM 694 C C . GLU A 1 91 ? 38.205 -74.440 -19.280 1.00 50.50 91 GLU A C 1
ATOM 696 O O . GLU A 1 91 ? 38.698 -73.288 -19.198 1.00 50.50 91 GLU A O 1
#